Protein AF-A0A920DQQ7-F1 (afdb_monomer)

Solvent-accessible surface area (backbone atoms only — not comparable to full-atom values): 4504 Å² total; per-residue (Å²): 137,90,88,81,76,72,65,60,55,55,52,54,51,52,55,53,50,53,54,51,51,53,49,51,54,51,45,53,53,51,26,55,49,26,49,52,54,29,52,51,53,41,44,76,73,68,49,60,60,76,60,51,53,56,44,50,52,54,51,35,74,77,39,54,80,50,50,38,70,58,48,41,54,52,42,64,72,74,103

pLDDT: mean 80.4, std 14.13, range [45.78, 94.44]

Nearest PDB structures (foldseek):
  1ixs-assembly1_A  TM=9.760E-01  e=2.874E-02  Thermus thermophilus
  2ztd-assembly1_A  TM=9.256E-01  e=7.752E-01  Mycobacterium tuberculosis
  2ztd-assembly1_B  TM=9.273E-01  e=1.058E+00  Mycobacterium tuberculosis
  2h5x-assembly1_B-2  TM=9.232E-01  e=1.058E+00  Mycobacterium tuberculosis H37Rv

Sequence (79 aa):
MEPKLPQRIILDLKDKMLKAFDNIEITLKSGNRNREEALYALEVLGFPMKAVHKMVDKLLDETPDMEVEELVKKALKQM

Foldseek 3Di:
DDDDDPPVVVVVVVVVVVVVVVVVVVLQVQLVVLLVLLLVVCVVVPDDSVLLNVQLVVVCVVPSNDHNVVSNVSSVVVD

Structure (mmCIF, N/CA/C/O backbone):
data_AF-A0A920DQQ7-F1
#
_entry.id   AF-A0A920DQQ7-F1
#
loop_
_atom_site.group_PDB
_atom_site.id
_atom_site.type_symbol
_atom_site.label_atom_id
_atom_site.label_alt_id
_atom_site.label_comp_id
_atom_site.label_asym_id
_atom_site.label_entity_id
_atom_site.label_seq_id
_atom_site.pdbx_PDB_ins_code
_atom_site.Cartn_x
_atom_site.Cartn_y
_atom_site.Cartn_z
_atom_site.occupancy
_atom_site.B_iso_or_equiv
_atom_site.auth_seq_id
_atom_site.auth_comp_id
_atom_site.auth_asym_id
_atom_site.auth_atom_id
_atom_site.pdbx_PDB_model_num
ATOM 1 N N . MET A 1 1 ? -18.563 -0.591 53.835 1.00 45.78 1 MET A N 1
ATOM 2 C CA . MET A 1 1 ? -19.060 0.375 52.835 1.00 45.78 1 MET A CA 1
ATOM 3 C C . MET A 1 1 ? -17.843 0.902 52.092 1.00 45.78 1 MET A C 1
ATOM 5 O O . MET A 1 1 ? -16.948 1.449 52.724 1.00 45.78 1 MET A O 1
ATOM 9 N N . GLU A 1 2 ? -17.736 0.555 50.814 1.00 51.16 2 GLU A N 1
ATOM 10 C CA . GLU A 1 2 ? -16.570 0.751 49.942 1.00 51.16 2 GLU A CA 1
ATOM 11 C C . GLU A 1 2 ? -16.304 2.233 49.619 1.00 51.16 2 GLU A C 1
ATOM 13 O O . GLU A 1 2 ? -17.257 3.003 49.497 1.00 51.16 2 GLU A O 1
ATOM 18 N N . PRO A 1 3 ? -15.042 2.636 49.378 1.00 63.19 3 PRO A N 1
ATOM 19 C CA . PRO A 1 3 ? -14.767 3.865 48.646 1.00 63.19 3 PRO A CA 1
ATOM 20 C C . PRO A 1 3 ? -13.895 3.620 47.397 1.00 63.19 3 PRO A C 1
ATOM 22 O O . PRO A 1 3 ? -12.953 2.833 47.440 1.00 63.19 3 PRO A O 1
ATOM 25 N N . LYS A 1 4 ? -14.133 4.439 46.355 1.00 53.47 4 LYS A N 1
ATOM 26 C CA . LYS A 1 4 ? -13.250 4.787 45.204 1.00 53.47 4 LYS A CA 1
ATOM 27 C C . LYS A 1 4 ? -13.585 4.145 43.848 1.00 53.47 4 LYS A C 1
ATOM 29 O O . LYS A 1 4 ? -12.830 3.337 43.320 1.00 53.47 4 LYS A O 1
ATOM 34 N N . LEU A 1 5 ? -14.650 4.643 43.213 1.00 56.69 5 LEU A N 1
ATOM 35 C CA . LEU A 1 5 ? -14.948 4.396 41.793 1.00 56.69 5 LEU A CA 1
ATOM 36 C C . LEU A 1 5 ? -14.366 5.409 40.757 1.00 56.69 5 LEU A C 1
ATOM 38 O O . LEU A 1 5 ? -14.285 5.032 39.597 1.00 56.69 5 LEU A O 1
ATOM 42 N N . PRO A 1 6 ? -13.866 6.629 41.062 1.00 51.91 6 PRO A N 1
ATOM 43 C CA . PRO A 1 6 ? -13.371 7.522 39.987 1.00 51.91 6 PRO A CA 1
ATOM 44 C C . PRO A 1 6 ? -11.925 7.285 39.508 1.00 51.91 6 PRO A C 1
ATOM 46 O O . PRO A 1 6 ? -11.584 7.623 38.379 1.00 51.91 6 PRO A O 1
ATOM 49 N N . GLN A 1 7 ? -11.047 6.723 40.346 1.00 52.75 7 GLN A N 1
ATOM 50 C CA . GLN A 1 7 ? -9.607 6.644 40.030 1.00 52.75 7 GLN A CA 1
ATOM 51 C C . GLN A 1 7 ? -9.260 5.494 39.072 1.00 52.75 7 GLN A C 1
ATOM 53 O O . GLN A 1 7 ? -8.332 5.615 38.275 1.00 52.75 7 GLN A O 1
ATOM 58 N N . ARG A 1 8 ? -10.035 4.401 39.106 1.00 55.66 8 ARG A N 1
ATOM 59 C CA . ARG A 1 8 ? -9.838 3.231 38.235 1.00 55.66 8 ARG A CA 1
ATOM 60 C C . ARG A 1 8 ? -10.164 3.547 36.770 1.00 55.66 8 ARG A C 1
ATOM 62 O O . ARG A 1 8 ? -9.447 3.120 35.878 1.00 55.66 8 ARG A O 1
ATOM 69 N N . ILE A 1 9 ? -11.170 4.396 36.546 1.00 59.41 9 ILE A N 1
ATOM 70 C CA . ILE A 1 9 ? -11.598 4.840 35.212 1.00 59.41 9 ILE A CA 1
ATOM 71 C C . ILE A 1 9 ? -10.501 5.666 34.523 1.00 59.41 9 ILE A C 1
ATOM 73 O O . ILE A 1 9 ? -10.247 5.481 33.338 1.00 59.41 9 ILE A O 1
ATOM 77 N N . ILE A 1 10 ? -9.809 6.545 35.258 1.00 60.59 10 ILE A N 1
ATOM 78 C CA . ILE A 1 10 ? -8.712 7.358 34.700 1.00 60.59 10 ILE A CA 1
ATOM 79 C C . ILE A 1 10 ? -7.520 6.473 34.308 1.00 60.59 10 ILE A C 1
ATOM 81 O O . ILE A 1 10 ? -6.894 6.706 33.273 1.00 60.59 10 ILE A O 1
ATOM 85 N N . LEU A 1 11 ? -7.221 5.446 35.110 1.00 64.06 11 LEU A N 1
ATOM 86 C CA . LEU A 1 11 ? -6.134 4.509 34.830 1.00 64.06 11 LEU A CA 1
ATOM 87 C C . LEU A 1 11 ? -6.428 3.660 33.582 1.00 64.06 11 LEU A C 1
ATOM 89 O O . LEU A 1 11 ? -5.574 3.561 32.704 1.00 64.06 11 LEU A O 1
ATOM 93 N N . ASP A 1 12 ? -7.654 3.145 33.454 1.00 61.59 12 ASP A N 1
ATOM 94 C CA . ASP A 1 12 ? -8.090 2.363 32.289 1.00 61.59 12 ASP A CA 1
ATOM 95 C C . ASP A 1 12 ? -8.145 3.206 31.005 1.00 61.59 12 ASP A C 1
ATOM 97 O O . ASP A 1 12 ? -7.826 2.718 29.920 1.00 61.59 12 ASP A O 1
ATOM 101 N 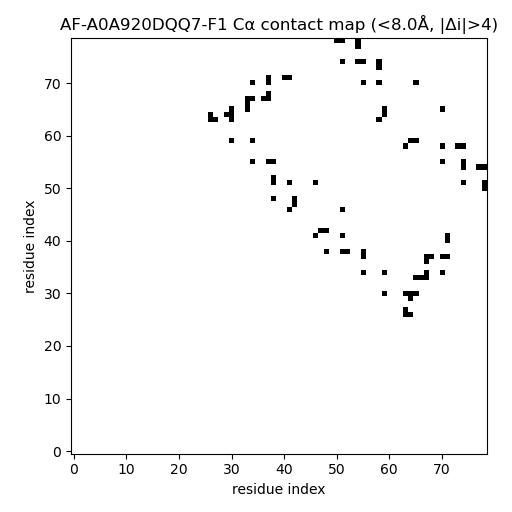N . LEU A 1 13 ? -8.530 4.485 31.106 1.00 62.81 13 LEU A N 1
ATOM 102 C CA . LEU A 1 13 ? -8.512 5.411 29.970 1.00 62.81 13 LEU A CA 1
ATOM 103 C C . LEU A 1 13 ? -7.084 5.692 29.501 1.00 62.81 13 LEU A C 1
ATOM 105 O O . LEU A 1 13 ? -6.822 5.667 28.300 1.00 62.81 13 LEU A O 1
ATOM 109 N N . LYS A 1 14 ? -6.149 5.913 30.432 1.00 60.19 14 LYS A N 1
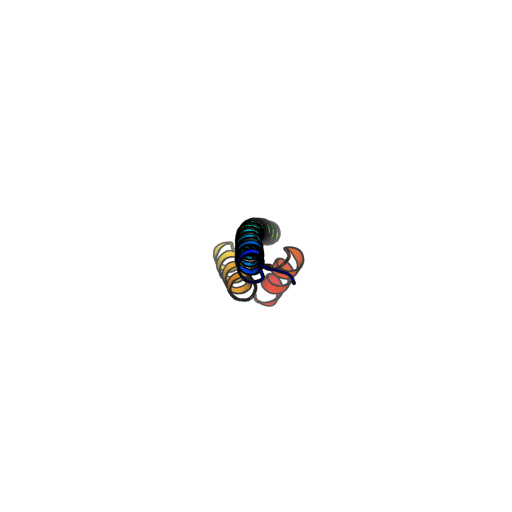ATOM 110 C CA . LYS A 1 14 ? -4.738 6.143 30.098 1.00 60.19 14 LYS A CA 1
ATOM 111 C C . LYS A 1 14 ? -4.118 4.921 29.411 1.00 60.19 14 LYS A C 1
ATOM 113 O O . LYS A 1 14 ? -3.429 5.084 28.408 1.00 60.19 14 LYS A O 1
ATOM 118 N N . ASP A 1 15 ? -4.412 3.718 29.900 1.00 68.12 15 ASP A N 1
ATOM 119 C CA . ASP A 1 15 ? -3.897 2.464 29.336 1.00 68.12 15 ASP A CA 1
ATOM 120 C C . ASP A 1 15 ? -4.485 2.154 27.943 1.00 68.12 15 ASP A C 1
ATOM 122 O O . ASP A 1 15 ? -3.783 1.687 27.047 1.00 68.12 15 ASP A O 1
ATOM 126 N N . LYS A 1 16 ? -5.764 2.488 27.709 1.00 68.00 16 LYS A N 1
ATOM 127 C CA . LYS A 1 16 ? -6.390 2.385 26.377 1.00 68.00 16 LYS A CA 1
ATOM 128 C C . LYS A 1 16 ? -5.805 3.372 25.369 1.00 68.00 16 LYS A C 1
ATOM 130 O O . LYS A 1 16 ? -5.629 3.008 24.211 1.00 68.00 16 LYS A O 1
ATOM 135 N N . MET A 1 17 ? -5.499 4.596 25.800 1.00 69.69 17 MET A N 1
ATOM 136 C CA . MET A 1 17 ? -4.890 5.610 24.934 1.00 69.69 17 MET A CA 1
ATOM 137 C C . MET A 1 17 ? -3.487 5.185 24.489 1.00 69.69 17 MET A C 1
ATOM 139 O O . MET A 1 17 ? -3.195 5.249 23.302 1.00 69.69 17 MET A O 1
ATOM 143 N N . LEU A 1 18 ? -2.653 4.684 25.408 1.00 69.81 18 LEU A N 1
ATOM 144 C CA . LEU A 1 18 ? -1.316 4.160 25.088 1.00 69.81 18 LEU A CA 1
ATOM 145 C C . LEU A 1 18 ? -1.366 3.038 24.040 1.00 69.81 18 LEU A C 1
ATOM 147 O O . LEU A 1 18 ? -0.682 3.123 23.026 1.00 69.81 18 LEU A O 1
ATOM 151 N N . LYS A 1 19 ? -2.260 2.056 24.215 1.00 68.19 19 LYS A N 1
ATOM 152 C CA . LYS A 1 19 ? -2.451 0.970 23.236 1.00 68.19 19 LYS A CA 1
ATOM 153 C C . LYS A 1 19 ? -2.924 1.473 21.872 1.00 68.19 19 LYS A C 1
ATOM 155 O O . LYS A 1 19 ? -2.547 0.908 20.854 1.00 68.19 19 LYS A O 1
ATOM 160 N N . ALA A 1 20 ? -3.748 2.522 21.834 1.00 69.31 20 ALA A N 1
ATOM 161 C CA . ALA A 1 20 ? -4.189 3.116 20.576 1.00 69.31 20 ALA A CA 1
ATOM 162 C C . ALA A 1 20 ? -3.027 3.784 19.821 1.00 69.31 20 ALA A C 1
ATOM 164 O O . ALA A 1 20 ? -2.934 3.621 18.608 1.00 69.31 20 ALA A O 1
ATOM 165 N N . PHE A 1 21 ? -2.123 4.477 20.522 1.00 69.56 21 PHE A N 1
ATOM 166 C CA . PHE A 1 21 ? -0.923 5.058 19.909 1.00 69.56 21 PHE A CA 1
ATOM 167 C C . PHE A 1 21 ? 0.048 3.991 19.396 1.00 69.56 21 PHE A C 1
ATOM 169 O O . PHE A 1 21 ? 0.497 4.100 18.257 1.00 69.56 21 PHE A O 1
ATOM 176 N N . ASP A 1 22 ? 0.305 2.942 20.181 1.00 68.25 22 ASP A N 1
ATOM 177 C CA . ASP A 1 22 ? 1.154 1.824 19.750 1.00 68.25 22 ASP A CA 1
ATOM 178 C C . ASP A 1 22 ? 0.577 1.137 18.504 1.00 68.25 22 ASP A C 1
ATOM 180 O O . ASP A 1 22 ? 1.301 0.861 17.549 1.00 68.25 22 ASP A O 1
ATOM 184 N N . ASN A 1 23 ? -0.742 0.922 18.464 1.00 67.75 23 ASN A N 1
ATOM 185 C CA . ASN A 1 23 ? -1.408 0.342 17.298 1.00 67.75 23 ASN A CA 1
ATOM 186 C C . ASN A 1 23 ? -1.283 1.233 16.054 1.00 67.75 23 ASN A C 1
ATOM 188 O O . ASN A 1 23 ? -1.031 0.713 14.974 1.00 67.75 23 ASN A O 1
ATOM 192 N N . ILE A 1 24 ? -1.409 2.559 16.195 1.00 70.06 24 ILE A N 1
ATOM 193 C CA . ILE A 1 24 ? -1.219 3.503 15.082 1.00 70.06 24 ILE A CA 1
ATOM 194 C C . ILE A 1 24 ? 0.221 3.437 14.563 1.00 70.06 24 ILE A C 1
ATOM 196 O O . ILE A 1 24 ? 0.432 3.393 13.355 1.00 70.06 24 ILE A O 1
ATOM 200 N N . GLU A 1 25 ? 1.220 3.406 15.447 1.00 69.44 25 GLU A N 1
ATOM 201 C CA . GLU A 1 25 ? 2.622 3.325 15.026 1.00 69.44 25 GLU A CA 1
ATOM 202 C C . GLU A 1 25 ? 2.937 1.992 14.326 1.00 69.44 25 GLU A C 1
ATOM 204 O O . GLU A 1 25 ? 3.655 1.975 13.324 1.00 69.44 25 GLU A O 1
ATOM 209 N N . ILE A 1 26 ? 2.375 0.881 14.815 1.00 69.75 26 ILE A N 1
ATOM 210 C CA . ILE A 1 26 ? 2.504 -0.441 14.187 1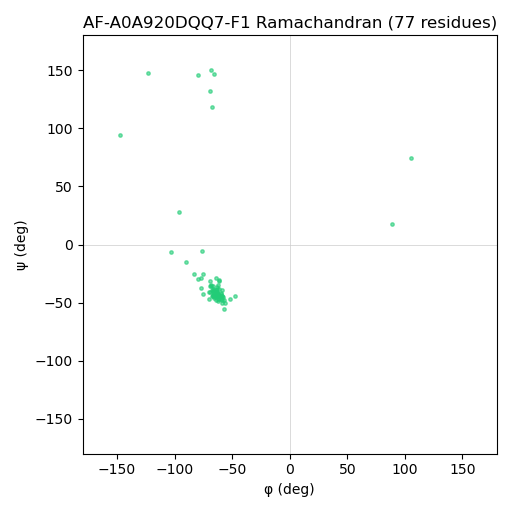.00 69.75 26 ILE A CA 1
ATOM 211 C C . ILE A 1 26 ? 1.844 -0.442 12.802 1.00 69.75 26 ILE A C 1
ATOM 213 O O . ILE A 1 26 ? 2.504 -0.840 11.845 1.00 69.75 26 ILE A O 1
ATOM 217 N N . THR A 1 27 ? 0.618 0.077 12.681 1.00 68.94 27 THR A N 1
ATOM 218 C CA . THR A 1 27 ? -0.113 0.240 11.410 1.00 68.94 27 THR A CA 1
ATOM 219 C C . THR A 1 27 ? 0.660 1.097 10.407 1.00 68.94 27 THR A C 1
ATOM 221 O O . THR A 1 27 ? 0.808 0.725 9.246 1.00 68.94 27 THR A O 1
ATOM 224 N N . LEU A 1 28 ? 1.230 2.226 10.839 1.00 71.44 28 LEU A N 1
ATOM 225 C CA . LEU A 1 28 ? 2.031 3.082 9.960 1.00 71.44 28 LEU A CA 1
ATOM 226 C C . LEU A 1 28 ? 3.300 2.366 9.472 1.00 71.44 28 LEU A C 1
ATOM 228 O O . LEU A 1 28 ? 3.678 2.492 8.307 1.00 71.44 28 LEU A O 1
ATOM 232 N N . LYS A 1 29 ? 3.960 1.589 10.341 1.00 70.88 29 LYS A N 1
ATOM 233 C CA . LYS A 1 29 ? 5.139 0.791 9.968 1.00 70.88 29 LYS A CA 1
ATOM 234 C C . LYS A 1 29 ? 4.787 -0.342 9.001 1.00 70.88 29 LYS A C 1
ATOM 236 O O . LYS A 1 29 ? 5.516 -0.528 8.027 1.00 70.88 29 LYS A O 1
ATOM 241 N N . SER A 1 30 ? 3.698 -1.078 9.236 1.00 71.56 30 SER A N 1
ATOM 242 C CA . SER A 1 30 ? 3.241 -2.139 8.329 1.00 71.56 30 SER A CA 1
ATOM 243 C C . SER A 1 30 ? 2.779 -1.576 6.990 1.00 71.56 30 SER A C 1
ATOM 245 O O . SER A 1 30 ? 3.194 -2.091 5.958 1.00 71.56 30 SER A O 1
ATOM 247 N N . GLY A 1 31 ? 2.019 -0.478 6.982 1.00 77.94 31 GLY A N 1
ATOM 248 C CA . GLY A 1 31 ? 1.576 0.190 5.757 1.00 77.94 31 GLY A CA 1
ATOM 249 C C . GLY A 1 31 ? 2.749 0.656 4.889 1.00 77.94 31 GLY A C 1
ATOM 250 O O . GLY A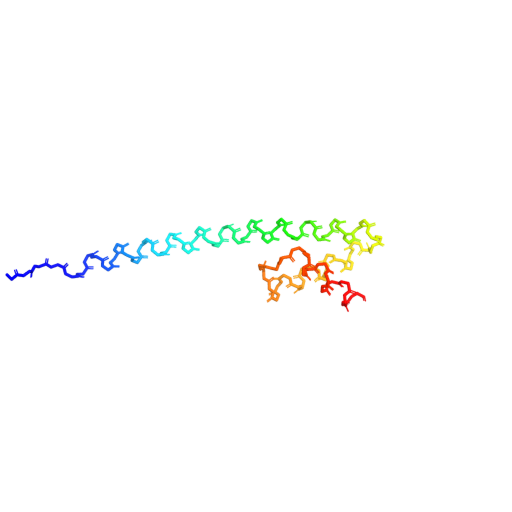 1 31 ? 2.770 0.393 3.687 1.00 77.94 31 GLY A O 1
ATOM 251 N N . ASN A 1 32 ? 3.783 1.254 5.494 1.00 83.00 32 ASN A N 1
ATOM 252 C CA . ASN A 1 32 ? 4.997 1.659 4.775 1.00 83.00 32 ASN A CA 1
ATOM 253 C C . ASN A 1 32 ? 5.746 0.468 4.164 1.00 83.00 32 ASN A C 1
ATOM 255 O O . ASN A 1 32 ? 6.173 0.535 3.013 1.00 83.00 32 ASN A O 1
ATOM 259 N N . ARG A 1 33 ? 5.868 -0.640 4.903 1.00 89.69 33 ARG A N 1
ATOM 260 C CA . ARG A 1 33 ? 6.495 -1.860 4.387 1.00 89.69 33 ARG A CA 1
ATOM 261 C C . ARG A 1 33 ? 5.677 -2.476 3.251 1.00 89.69 33 ARG A C 1
ATOM 263 O O . ARG A 1 33 ? 6.235 -2.812 2.209 1.00 89.69 33 ARG A O 1
ATOM 270 N N . ASN A 1 34 ? 4.360 -2.576 3.427 1.00 91.19 34 ASN A N 1
ATOM 271 C CA . ASN A 1 34 ? 3.479 -3.166 2.427 1.00 91.19 34 ASN A CA 1
ATOM 272 C C . ASN A 1 34 ? 3.490 -2.356 1.126 1.00 91.19 34 ASN A C 1
ATOM 274 O O . ASN A 1 34 ? 3.505 -2.916 0.027 1.00 91.19 34 ASN A O 1
ATOM 278 N N . ARG A 1 35 ? 3.545 -1.027 1.259 1.00 92.44 35 ARG A N 1
ATOM 279 C CA . ARG A 1 35 ? 3.724 -0.095 0.151 1.00 92.44 35 ARG A CA 1
ATOM 280 C C . ARG A 1 35 ? 4.998 -0.393 -0.632 1.00 92.44 35 ARG A C 1
ATOM 282 O O . ARG A 1 35 ? 4.931 -0.567 -1.844 1.00 92.44 35 ARG A O 1
ATOM 289 N N . GLU A 1 36 ? 6.147 -0.435 0.037 1.00 93.31 36 GLU A N 1
ATOM 290 C CA . GLU A 1 36 ? 7.445 -0.656 -0.613 1.00 93.31 36 GLU A CA 1
ATOM 291 C C . GLU A 1 36 ? 7.514 -2.010 -1.328 1.00 93.31 36 GLU A C 1
ATOM 293 O O . GLU A 1 36 ? 7.938 -2.074 -2.483 1.00 93.31 36 GLU A O 1
ATOM 298 N N . GLU A 1 37 ? 7.028 -3.077 -0.689 1.00 93.38 37 GLU A N 1
ATOM 299 C CA . GLU A 1 37 ? 6.998 -4.415 -1.287 1.00 93.38 37 GLU A CA 1
ATOM 300 C C . GLU A 1 37 ? 6.093 -4.466 -2.532 1.00 93.38 37 GLU A C 1
ATOM 302 O O . GLU A 1 37 ? 6.477 -5.045 -3.552 1.00 93.38 37 GLU A O 1
ATOM 307 N N . ALA A 1 38 ? 4.925 -3.813 -2.502 1.00 94.44 38 ALA A N 1
ATOM 308 C CA . ALA A 1 38 ? 4.028 -3.752 -3.656 1.00 94.44 38 ALA A CA 1
ATOM 309 C C . ALA A 1 38 ? 4.617 -2.944 -4.824 1.00 94.44 38 ALA A C 1
ATOM 311 O O . ALA A 1 38 ? 4.494 -3.360 -5.978 1.00 94.44 38 ALA A O 1
ATOM 312 N N . LEU A 1 39 ? 5.278 -1.815 -4.543 1.00 94.31 39 LEU A N 1
ATOM 313 C CA . LEU A 1 39 ? 5.974 -1.021 -5.562 1.00 94.31 39 LEU A CA 1
ATOM 314 C C . LEU A 1 39 ? 7.067 -1.850 -6.246 1.00 94.31 39 LEU A C 1
ATOM 316 O O . LEU A 1 39 ? 7.108 -1.898 -7.475 1.00 94.31 39 LEU A O 1
ATOM 320 N N . TYR A 1 40 ? 7.890 -2.551 -5.460 1.00 94.19 40 TYR A N 1
ATOM 321 C CA . TYR A 1 40 ? 8.944 -3.420 -5.980 1.00 94.19 40 TYR A CA 1
ATOM 322 C C . TYR A 1 40 ? 8.377 -4.576 -6.813 1.00 94.19 40 TYR A C 1
ATOM 324 O O . TYR A 1 40 ? 8.859 -4.852 -7.909 1.00 94.19 40 TYR A O 1
ATOM 332 N N . ALA A 1 41 ? 7.309 -5.230 -6.346 1.00 94.12 41 ALA A N 1
ATOM 333 C CA . ALA A 1 41 ? 6.658 -6.299 -7.098 1.00 94.12 41 ALA A CA 1
ATOM 334 C C . ALA A 1 41 ? 6.156 -5.807 -8.467 1.00 94.12 41 ALA A C 1
ATOM 336 O O . ALA A 1 41 ? 6.374 -6.462 -9.485 1.00 94.12 41 ALA A O 1
ATOM 337 N N . LEU A 1 42 ? 5.520 -4.635 -8.509 1.00 93.50 42 LEU A N 1
ATOM 338 C CA . LEU A 1 42 ? 5.032 -4.032 -9.751 1.00 93.50 42 LEU A CA 1
ATOM 339 C C . LEU A 1 42 ? 6.182 -3.549 -10.656 1.00 93.50 42 LEU A C 1
ATOM 341 O O . LEU A 1 42 ? 6.061 -3.632 -11.879 1.00 93.50 42 LEU A O 1
ATOM 345 N N . GLU A 1 43 ? 7.310 -3.113 -10.090 1.00 92.75 43 GLU A N 1
ATOM 346 C CA . GLU A 1 43 ? 8.538 -2.809 -10.839 1.00 92.75 43 GLU A CA 1
ATOM 347 C C . GLU A 1 43 ? 9.101 -4.042 -11.536 1.00 92.75 43 GLU A C 1
ATOM 349 O O . GLU A 1 43 ? 9.379 -4.002 -12.734 1.00 92.75 43 GLU A O 1
ATOM 354 N N . VAL A 1 44 ? 9.220 -5.152 -10.804 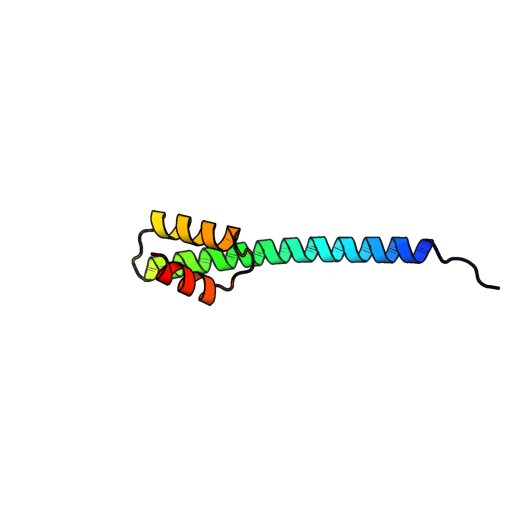1.00 93.56 44 VAL A N 1
ATOM 355 C CA . VAL A 1 44 ? 9.728 -6.429 -11.324 1.00 93.56 44 VAL A CA 1
ATOM 356 C C . VAL A 1 44 ? 8.848 -6.960 -12.458 1.00 93.56 44 VAL A C 1
ATOM 358 O O . VAL A 1 44 ?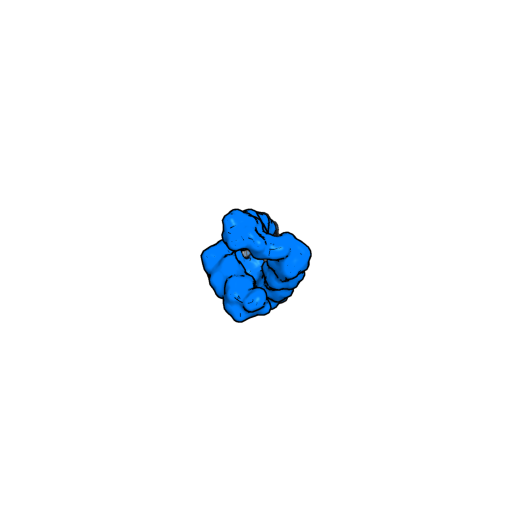 9.350 -7.573 -13.399 1.00 93.56 44 VAL A O 1
ATOM 361 N N . LEU A 1 45 ? 7.543 -6.681 -12.414 1.00 91.31 45 LEU A N 1
ATOM 362 C CA . LEU A 1 45 ? 6.605 -6.999 -13.494 1.00 91.31 45 LEU A CA 1
ATOM 363 C C . LEU A 1 45 ? 6.701 -6.042 -14.700 1.00 91.31 45 LEU A C 1
ATOM 365 O O . LEU A 1 45 ? 6.052 -6.278 -15.717 1.00 91.31 45 LEU A O 1
ATOM 369 N N . GLY A 1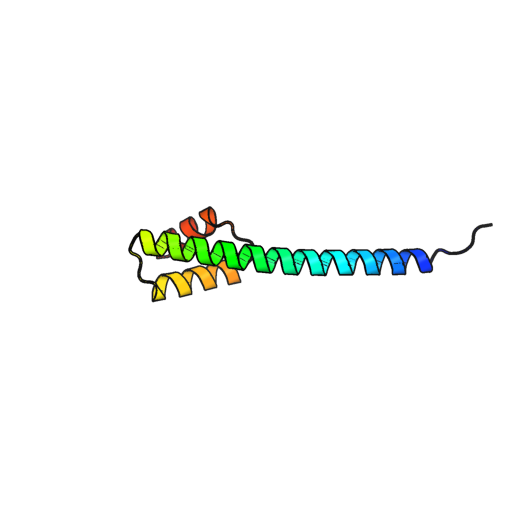 46 ? 7.517 -4.989 -14.614 1.00 91.81 46 GLY A N 1
ATOM 370 C CA . GLY A 1 46 ? 7.802 -4.058 -15.705 1.00 91.81 46 GLY A CA 1
ATOM 371 C C . GLY A 1 46 ? 6.844 -2.870 -15.801 1.00 91.81 46 GLY A C 1
ATOM 372 O O . GLY A 1 46 ? 6.785 -2.223 -16.850 1.00 91.81 46 GLY A O 1
ATOM 373 N N . PHE A 1 47 ? 6.084 -2.561 -14.746 1.00 92.12 47 PHE A N 1
ATOM 374 C CA . PHE A 1 47 ? 5.155 -1.433 -14.773 1.00 92.12 47 PHE A CA 1
ATOM 375 C C . PHE A 1 47 ? 5.856 -0.084 -14.547 1.00 92.12 47 PHE A C 1
ATOM 377 O O . PHE A 1 47 ? 6.810 0.020 -13.771 1.00 92.12 47 PHE A O 1
ATOM 384 N N . PRO A 1 48 ? 5.371 0.997 -15.185 1.00 91.38 48 PRO A N 1
ATOM 385 C CA . PRO A 1 48 ? 5.978 2.312 -15.052 1.00 91.38 48 PRO A CA 1
ATOM 386 C C . PRO A 1 48 ? 5.802 2.871 -13.633 1.00 91.38 48 PRO A C 1
ATOM 388 O O . PRO A 1 48 ? 4.685 3.169 -13.205 1.00 91.38 48 PRO A O 1
ATOM 391 N N . MET A 1 49 ? 6.924 3.116 -12.945 1.00 87.44 49 MET A N 1
ATOM 392 C CA . MET A 1 49 ? 6.970 3.605 -11.557 1.00 87.44 49 MET A CA 1
ATOM 393 C C . MET A 1 49 ? 6.042 4.788 -11.286 1.00 87.44 49 MET A C 1
ATOM 395 O O . MET A 1 49 ? 5.292 4.777 -10.317 1.00 87.44 49 MET A O 1
ATOM 399 N N . LYS A 1 50 ? 6.001 5.791 -12.168 1.00 89.88 50 LYS A N 1
ATOM 400 C CA . LYS A 1 50 ? 5.124 6.958 -11.966 1.00 89.88 50 LYS A CA 1
ATOM 401 C C . LYS A 1 50 ? 3.638 6.592 -11.849 1.00 89.88 50 LYS A C 1
ATOM 403 O O . LYS A 1 50 ? 2.932 7.208 -11.055 1.00 89.88 50 LYS A O 1
ATOM 408 N N . ALA A 1 51 ? 3.164 5.629 -12.639 1.00 89.06 51 ALA A N 1
ATOM 409 C CA . ALA A 1 51 ? 1.771 5.186 -12.587 1.00 89.06 51 ALA A CA 1
ATOM 410 C C . ALA A 1 51 ? 1.524 4.310 -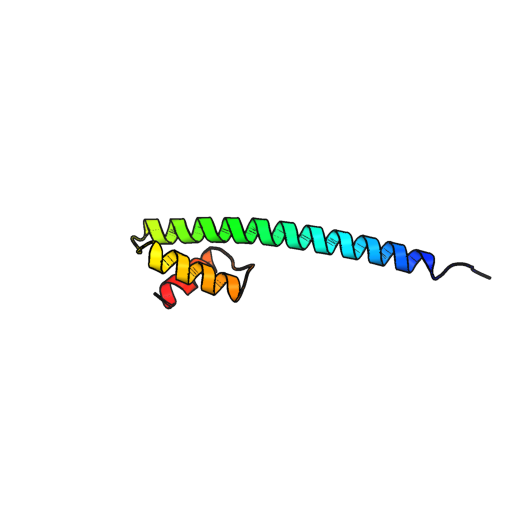11.354 1.00 89.06 51 ALA A C 1
ATOM 412 O O . ALA A 1 51 ? 0.546 4.513 -10.638 1.00 89.06 51 ALA A O 1
ATOM 413 N N . VAL A 1 52 ? 2.464 3.404 -11.079 1.00 92.50 52 VAL A N 1
ATOM 414 C CA . VAL A 1 52 ? 2.442 2.484 -9.939 1.00 92.50 52 VAL A CA 1
ATOM 415 C C . VAL A 1 52 ? 2.393 3.234 -8.607 1.00 92.50 52 VAL A C 1
ATOM 417 O O . VAL A 1 52 ? 1.495 2.983 -7.813 1.00 92.50 52 VAL A O 1
ATOM 420 N N . HIS A 1 53 ? 3.277 4.213 -8.391 1.00 91.94 53 HIS A N 1
ATOM 421 C CA . HIS A 1 53 ? 3.288 5.039 -7.180 1.00 91.94 53 HIS A CA 1
ATOM 422 C C . HIS A 1 53 ? 1.947 5.735 -6.951 1.00 91.94 53 HIS A C 1
ATOM 424 O O . HIS A 1 53 ? 1.360 5.609 -5.883 1.00 91.94 53 HIS A O 1
ATOM 430 N N . LYS A 1 54 ? 1.421 6.405 -7.984 1.00 92.31 54 LYS A N 1
ATOM 431 C CA . LYS A 1 54 ? 0.137 7.108 -7.891 1.00 92.31 54 LYS A CA 1
ATOM 432 C C . LYS A 1 54 ? -1.019 6.155 -7.573 1.00 92.31 54 LYS A C 1
ATOM 434 O O . LYS A 1 54 ? -1.930 6.528 -6.842 1.00 92.31 54 LYS A O 1
ATOM 439 N N . MET A 1 55 ? -1.000 4.951 -8.142 1.00 92.88 55 MET A N 1
ATOM 440 C CA . MET A 1 55 ? -2.029 3.944 -7.901 1.00 92.88 55 MET A CA 1
ATOM 441 C C . MET A 1 55 ? -1.952 3.381 -6.481 1.00 92.88 55 MET A C 1
ATOM 443 O O . MET A 1 55 ? -2.967 3.303 -5.797 1.00 92.88 55 MET A O 1
ATOM 447 N N . VAL A 1 56 ? -0.751 3.016 -6.032 1.00 92.00 56 VAL A N 1
ATOM 448 C CA . VAL A 1 56 ? -0.516 2.468 -4.693 1.00 92.00 56 VAL A CA 1
ATOM 449 C C . VAL A 1 56 ? -0.864 3.491 -3.612 1.00 92.00 56 VAL A C 1
ATOM 451 O O . VAL A 1 56 ? -1.564 3.140 -2.668 1.00 92.00 56 VAL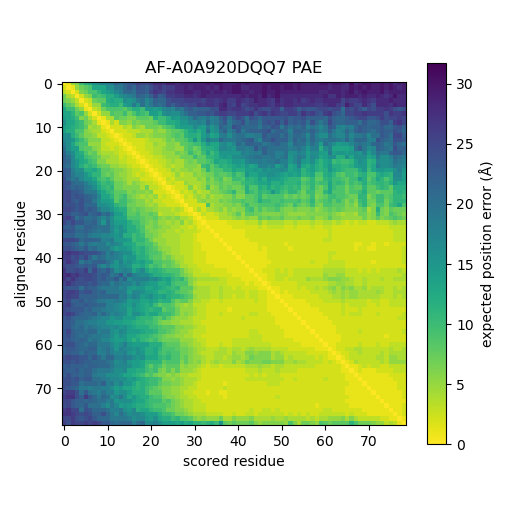 A O 1
ATOM 454 N N . ASP A 1 57 ? -0.461 4.752 -3.780 1.00 91.06 57 ASP A N 1
ATOM 455 C CA . ASP A 1 57 ? -0.802 5.826 -2.839 1.00 91.06 57 ASP A CA 1
ATOM 456 C C . ASP A 1 57 ? -2.324 6.006 -2.743 1.00 91.06 57 ASP A C 1
ATOM 458 O O . ASP A 1 57 ? -2.876 6.017 -1.649 1.00 91.06 57 ASP A O 1
ATOM 462 N N . LYS A 1 58 ? -3.029 6.014 -3.883 1.00 92.44 58 LYS A N 1
ATOM 463 C CA . LYS A 1 58 ? -4.496 6.094 -3.905 1.00 92.44 58 LYS A CA 1
ATOM 464 C C . LYS A 1 58 ? -5.163 4.918 -3.173 1.00 92.44 58 LYS A C 1
ATOM 466 O O . LYS A 1 58 ? -6.148 5.115 -2.470 1.00 92.44 58 LYS A O 1
ATOM 471 N N . LEU A 1 59 ? -4.657 3.697 -3.346 1.00 91.94 59 LEU A N 1
ATOM 472 C CA . LEU A 1 59 ? -5.212 2.509 -2.687 1.00 91.94 59 LEU A CA 1
ATOM 473 C C . LEU A 1 59 ? -4.978 2.524 -1.170 1.00 91.94 59 LEU A C 1
ATOM 475 O O . LEU A 1 59 ? -5.843 2.071 -0.422 1.00 91.94 59 LEU A O 1
ATOM 479 N N . LEU A 1 60 ? -3.840 3.056 -0.720 1.00 89.31 60 LEU A N 1
ATOM 480 C CA . LEU A 1 60 ? -3.518 3.196 0.701 1.00 89.31 60 LEU A CA 1
ATOM 481 C C . LEU A 1 60 ? -4.256 4.368 1.357 1.00 89.31 60 LEU A C 1
ATOM 483 O O . LEU A 1 60 ? -4.602 4.271 2.530 1.00 89.31 60 LEU A O 1
ATOM 487 N N . ASP A 1 61 ? -4.579 5.423 0.606 1.00 88.69 61 ASP A N 1
ATOM 488 C CA . ASP A 1 61 ? -5.480 6.484 1.076 1.00 88.69 61 ASP A CA 1
ATOM 489 C C . ASP A 1 61 ? -6.893 5.937 1.357 1.00 88.69 61 ASP A C 1
ATOM 491 O O . ASP A 1 61 ? -7.553 6.356 2.308 1.00 88.69 61 ASP A O 1
ATOM 495 N N . GLU A 1 62 ? -7.365 4.981 0.547 1.00 87.75 62 GLU A N 1
ATOM 496 C CA . GLU A 1 62 ? -8.655 4.306 0.749 1.00 87.75 62 GLU A CA 1
ATOM 497 C C . GLU A 1 62 ? -8.593 3.249 1.864 1.00 87.75 62 GLU A C 1
ATOM 499 O O . GLU A 1 62 ? -9.564 3.044 2.596 1.00 87.75 62 GLU A O 1
ATOM 504 N N . THR A 1 63 ? -7.482 2.518 1.980 1.00 86.25 63 THR A N 1
ATOM 505 C CA . THR A 1 63 ? -7.296 1.458 2.982 1.00 86.25 63 THR A CA 1
ATOM 506 C C . THR A 1 63 ? -5.821 1.376 3.406 1.00 86.25 63 THR A C 1
ATOM 508 O O . THR A 1 63 ? -5.044 0.663 2.767 1.00 86.25 63 THR A O 1
ATOM 511 N N . PRO A 1 64 ? -5.429 2.063 4.498 1.00 83.00 64 PRO A N 1
ATOM 512 C CA . PRO A 1 64 ? -4.025 2.181 4.918 1.00 83.00 64 PRO A CA 1
ATOM 513 C C . PRO A 1 64 ? -3.355 0.860 5.316 1.00 83.00 64 PRO A C 1
ATOM 515 O O . PRO A 1 64 ? -2.149 0.701 5.148 1.00 83.00 64 PRO A O 1
ATOM 518 N N . ASP A 1 65 ? -4.140 -0.093 5.819 1.00 84.00 65 ASP A N 1
ATOM 519 C CA . ASP A 1 65 ? -3.678 -1.398 6.310 1.00 84.00 65 ASP A CA 1
ATOM 520 C C . ASP A 1 65 ? -3.811 -2.510 5.252 1.00 84.00 65 ASP A C 1
ATOM 522 O O . ASP A 1 65 ? -4.026 -3.675 5.580 1.00 84.00 65 ASP A O 1
ATOM 526 N N . MET A 1 66 ? -3.749 -2.172 3.959 1.00 88.31 66 MET A N 1
ATOM 527 C CA . MET A 1 66 ? -3.882 -3.175 2.901 1.00 88.31 66 MET A CA 1
ATOM 528 C C . MET A 1 66 ? -2.666 -4.111 2.867 1.00 88.31 66 MET A C 1
ATOM 530 O O . MET A 1 66 ? -1.514 -3.670 2.847 1.00 88.31 66 MET A O 1
ATOM 534 N N . GLU A 1 67 ? -2.929 -5.415 2.815 1.00 91.25 67 GLU A N 1
ATOM 535 C CA . GLU A 1 67 ? -1.898 -6.439 2.640 1.00 91.25 67 GLU A CA 1
ATOM 536 C C . GLU A 1 67 ? -1.239 -6.335 1.258 1.00 91.25 67 GLU A C 1
ATOM 538 O O . GLU A 1 67 ? -1.903 -6.024 0.265 1.00 91.25 67 GLU A O 1
ATOM 543 N N . VAL A 1 68 ? 0.056 -6.659 1.171 1.00 92.25 68 VAL A N 1
ATOM 544 C CA . VAL A 1 68 ? 0.858 -6.552 -0.069 1.00 92.25 68 VAL A CA 1
ATOM 545 C C . VAL A 1 68 ? 0.184 -7.248 -1.248 1.00 92.25 68 VAL A C 1
ATOM 547 O O . VAL A 1 68 ? 0.073 -6.682 -2.335 1.00 92.25 68 VAL A O 1
ATOM 550 N N . GLU A 1 69 ? -0.300 -8.473 -1.040 1.00 92.75 69 GLU A N 1
ATOM 551 C CA . GLU A 1 69 ? -0.941 -9.262 -2.092 1.00 92.75 69 GLU A CA 1
ATOM 552 C C . GLU A 1 69 ? -2.218 -8.587 -2.615 1.00 92.75 69 GLU A C 1
ATOM 554 O O . GLU A 1 69 ? -2.465 -8.561 -3.825 1.00 92.75 69 GLU A O 1
ATOM 559 N N . GLU A 1 70 ? -3.030 -8.022 -1.719 1.00 93.88 70 GLU A N 1
ATOM 560 C CA . GLU A 1 70 ? -4.252 -7.313 -2.097 1.00 93.88 70 GLU A CA 1
ATOM 561 C C . GLU A 1 70 ? -3.922 -6.001 -2.814 1.00 93.88 70 GLU A C 1
ATOM 563 O O . GLU A 1 70 ? -4.543 -5.692 -3.835 1.00 93.88 70 GLU A O 1
ATOM 568 N N . LEU A 1 71 ? -2.905 -5.281 -2.339 1.00 92.94 71 LEU A N 1
ATOM 569 C CA . LEU A 1 71 ? -2.431 -4.029 -2.917 1.00 92.94 71 LEU A CA 1
ATOM 570 C C . LEU A 1 71 ? -1.939 -4.231 -4.354 1.00 92.94 71 LEU A C 1
ATOM 572 O O . LEU A 1 71 ? -2.383 -3.525 -5.260 1.00 92.94 71 LEU A O 1
ATOM 576 N N . VAL A 1 72 ? -1.124 -5.262 -4.596 1.00 93.50 72 VAL A N 1
ATOM 577 C CA . VAL A 1 72 ? -0.675 -5.646 -5.944 1.00 93.50 72 VAL A CA 1
ATOM 578 C C . VAL A 1 72 ? -1.862 -6.060 -6.817 1.00 93.50 72 VAL A C 1
ATOM 580 O O . VAL A 1 72 ? -2.003 -5.570 -7.937 1.00 93.50 72 VAL A O 1
ATOM 583 N N . LYS A 1 73 ? -2.771 -6.909 -6.314 1.00 94.38 73 LYS A N 1
ATOM 584 C CA . LYS A 1 73 ? -3.966 -7.340 -7.064 1.00 94.38 73 LYS A CA 1
ATOM 585 C C . LYS A 1 73 ? -4.858 -6.168 -7.466 1.00 94.38 73 LYS A C 1
ATOM 587 O O . LYS A 1 73 ? -5.349 -6.139 -8.595 1.00 94.38 73 LYS A O 1
ATOM 592 N N . LYS A 1 74 ? -5.108 -5.221 -6.558 1.00 93.50 74 LYS A N 1
ATOM 593 C CA . LYS A 1 74 ? -5.928 -4.037 -6.844 1.00 93.50 74 LYS A CA 1
ATOM 594 C C . LYS A 1 74 ? -5.220 -3.081 -7.790 1.00 93.50 74 LYS A C 1
ATOM 596 O O . LYS A 1 74 ? -5.869 -2.603 -8.718 1.00 93.50 74 LYS A O 1
ATOM 601 N N . ALA A 1 75 ? -3.919 -2.862 -7.614 1.00 92.12 75 ALA A N 1
ATOM 602 C CA . ALA A 1 75 ? -3.135 -2.029 -8.516 1.00 92.12 75 ALA A CA 1
ATOM 603 C C . ALA A 1 75 ? -3.183 -2.574 -9.952 1.00 92.12 75 ALA A C 1
ATOM 605 O O . ALA A 1 75 ? -3.522 -1.833 -10.866 1.00 92.12 75 ALA A O 1
ATOM 606 N N . LEU A 1 76 ? -2.971 -3.881 -10.146 1.00 91.56 76 LEU A N 1
ATOM 607 C CA . LEU A 1 76 ? -3.049 -4.530 -11.463 1.00 91.56 76 LEU A CA 1
ATOM 608 C C . LEU A 1 76 ? -4.436 -4.442 -12.116 1.00 91.56 76 LEU A C 1
ATOM 610 O O . LEU A 1 76 ? -4.531 -4.416 -13.336 1.00 91.56 76 LEU A O 1
ATOM 614 N N . LYS A 1 77 ? -5.517 -4.405 -11.325 1.00 92.12 77 LYS A N 1
ATOM 615 C CA . LYS A 1 77 ? -6.885 -4.238 -11.848 1.00 92.12 77 LYS A CA 1
ATOM 616 C C . LYS A 1 77 ? -7.208 -2.809 -12.284 1.00 92.12 77 LYS A C 1
ATOM 618 O O . LYS A 1 77 ? -8.150 -2.632 -13.051 1.00 92.12 77 LYS A O 1
ATOM 623 N N . GLN A 1 78 ? -6.524 -1.810 -11.727 1.00 85.88 78 GLN A N 1
ATOM 624 C CA . GLN A 1 78 ? -6.786 -0.392 -11.995 1.00 85.88 78 GLN A CA 1
ATOM 625 C C . GLN A 1 78 ? -5.762 0.251 -12.947 1.00 85.88 78 GLN A C 1
ATOM 627 O O . GLN A 1 78 ? -5.939 1.420 -13.299 1.00 85.88 78 GLN A O 1
ATOM 632 N N . MET A 1 79 ? -4.698 -0.470 -13.320 1.00 79.94 79 MET A N 1
ATOM 633 C CA . MET A 1 79 ? -3.708 -0.038 -14.316 1.00 79.94 79 MET A CA 1
ATOM 634 C C . MET A 1 79 ? -4.118 -0.348 -15.755 1.00 79.94 79 MET A C 1
ATOM 636 O O . MET A 1 79 ? -4.964 -1.244 -15.964 1.00 79.94 79 MET A O 1
#

Mean predicted aligned error: 10.11 Å

Radius of gyration: 20.06 Å; Cα contacts (8 Å, |Δi|>4): 47; chains: 1; bounding box: 29×17×68 Å

Secondary structure (DSSP, 8-state):
----SHHHHHHHHHHHHHHHHHHHHHHHHHHHHHHHHHHHHHHHTT--HHHHHHHHHHHHHH-TT--HHHHHHHHHHH-